Protein AF-A0A3N6P3M5-F1 (afdb_monomer)

Mean predicted aligned error: 5.54 Å

Secondary structure (DSSP, 8-state):
--HHHHHHT---SS---HHHHHHHHHHHHHTTTS---HHHHHHHHHHHHHHT--HHHHHHHHHHHHHHHHHHHHHHHHH----

Solvent-accessible surface area (backbone atoms only — not comparable to full-atom values): 5064 Å² total; per-residue (Å²): 132,60,66,70,62,58,58,70,67,65,82,72,99,62,95,68,66,57,62,60,51,52,52,40,51,49,51,48,63,56,36,69,87,74,59,81,45,74,70,50,53,52,50,50,51,53,51,28,60,76,60,70,50,57,68,72,55,50,56,51,43,52,49,52,48,51,51,51,56,49,52,51,52,50,49,44,73,75,67,63,70,88,127

Sequence (83 aa):
ANLEELLSQIKFNFPLNFRHSLLYQAIKMSRADGFYHEKEKAAVAKAAEILGVDSKVVVSLESIAEMEDTADRLRIALFETKA

Organism: NCBI:txid1458930

pLDDT: mean 88.92, std 8.54, range [55.94, 97.81]

Radius of gyration: 15.66 Å; Cα contacts (8 Å, |Δi|>4): 34; chains: 1; bounding box: 38×30×44 Å

Nearest PDB structures (foldseek):
  6o81-assembly1_B  TM=6.641E-01  e=8.210E+00  Homo sapiens
  4tth-assembly1_A  TM=6.607E-01  e=8.719E+00  Herpesvirus saimiri (strain 11)

Foldseek 3Di:
DQPVVVVVPDDDPDDDPVLLVVLLVLLLVCCVVVDNDPVSVVVSVVSCVSSVHDVVSSVVSNVVSVVVVVVVVVVCVVPPDDD

InterPro domains:
  IPR007791 Co-chaperone DjlA, N-terminal [PF05099] (3-56)
  IPR029024 TerB-like [G3DSA:1.10.3680.10] (1-79)
  IPR029024 TerB-like [SSF158682] (3-66)

Structure (mmCIF, N/CA/C/O backbone):
data_AF-A0A3N6P3M5-F1
#
_entry.id   AF-A0A3N6P3M5-F1
#
loop_
_atom_site.group_PDB
_atom_site.id
_atom_site.type_symbol
_atom_site.label_atom_id
_atom_site.label_alt_id
_atom_site.label_comp_id
_atom_site.label_asym_id
_atom_site.label_entity_id
_atom_site.label_seq_id
_atom_site.pdbx_PDB_ins_code
_atom_site.Cartn_x
_atom_site.Cartn_y
_atom_site.Cartn_z
_atom_site.occupancy
_atom_site.B_iso_or_equiv
_atom_site.auth_seq_id
_atom_site.auth_comp_id
_atom_site.auth_asym_id
_atom_site.auth_atom_id
_atom_site.pdbx_PDB_model_num
ATOM 1 N N . ALA A 1 1 ? -25.776 9.086 5.592 1.00 60.47 1 ALA A N 1
ATOM 2 C CA . ALA 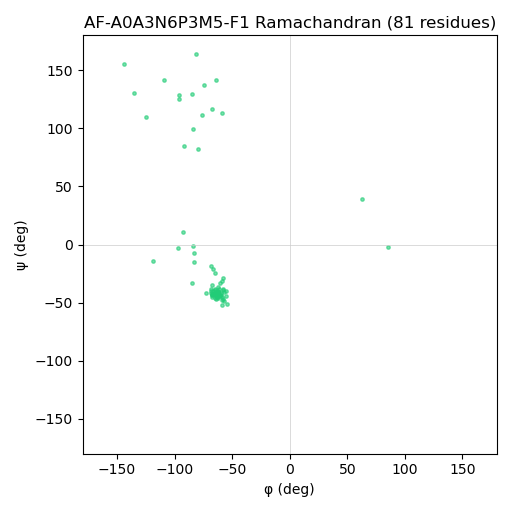A 1 1 ? -25.688 7.633 5.829 1.00 60.47 1 ALA A CA 1
ATOM 3 C C . ALA A 1 1 ? -24.472 7.373 6.704 1.00 60.47 1 ALA A C 1
ATOM 5 O O . ALA A 1 1 ? -23.454 8.023 6.481 1.00 60.47 1 ALA A O 1
ATOM 6 N N . ASN A 1 2 ? -24.598 6.524 7.724 1.00 83.25 2 ASN A N 1
ATOM 7 C CA . ASN A 1 2 ? -23.480 6.142 8.585 1.00 83.25 2 ASN A CA 1
ATOM 8 C C . ASN A 1 2 ? -22.569 5.157 7.819 1.00 83.25 2 ASN A C 1
ATOM 10 O O . ASN A 1 2 ? -23.063 4.306 7.077 1.00 83.25 2 ASN A O 1
ATOM 14 N N . LEU A 1 3 ? -21.246 5.325 7.922 1.00 76.12 3 LEU A N 1
ATOM 15 C CA . LEU A 1 3 ? -20.308 4.519 7.143 1.00 76.12 3 LEU A CA 1
ATOM 16 C C . LEU A 1 3 ? -20.348 3.058 7.589 1.00 76.12 3 LEU A C 1
ATOM 18 O O . LEU A 1 3 ? -20.432 2.182 6.738 1.00 76.12 3 LEU A O 1
ATOM 22 N N . GLU A 1 4 ? -20.352 2.785 8.892 1.00 76.94 4 GLU A N 1
ATOM 23 C CA . GLU A 1 4 ? -20.449 1.422 9.420 1.00 76.94 4 GLU A CA 1
ATOM 24 C C . GLU A 1 4 ? -21.718 0.708 8.929 1.00 76.94 4 GLU A C 1
ATOM 26 O O . GLU A 1 4 ? -21.678 -0.466 8.559 1.00 76.94 4 GLU A O 1
ATOM 31 N N . GLU A 1 5 ? -22.829 1.435 8.846 1.00 82.44 5 GLU A N 1
ATOM 32 C CA . GLU A 1 5 ? -24.102 0.942 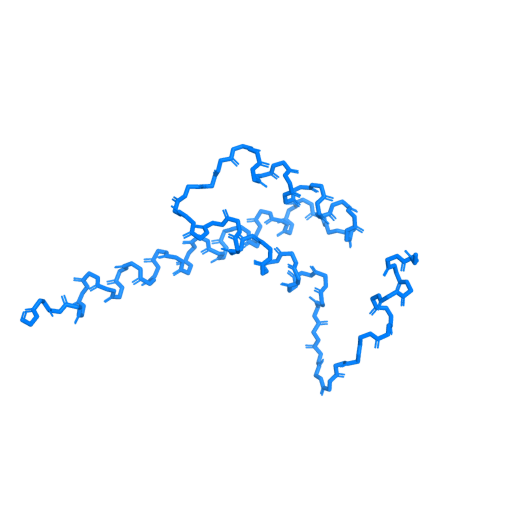8.331 1.00 82.44 5 GLU A CA 1
ATOM 33 C C . GLU A 1 5 ? -24.010 0.576 6.842 1.00 82.44 5 GLU A C 1
ATOM 35 O O . GLU A 1 5 ? -24.409 -0.523 6.457 1.00 82.44 5 GLU A O 1
ATOM 40 N N . LEU A 1 6 ? -23.402 1.429 6.011 1.00 83.00 6 LEU A N 1
ATOM 41 C CA . LEU A 1 6 ? -23.149 1.128 4.596 1.00 83.00 6 LEU A CA 1
ATOM 42 C C . LEU A 1 6 ? -22.209 -0.071 4.422 1.00 83.00 6 LEU A C 1
ATOM 44 O O . LEU A 1 6 ? -22.466 -0.948 3.599 1.00 83.00 6 LEU A O 1
ATOM 48 N N . LEU A 1 7 ? -21.142 -0.134 5.218 1.00 75.75 7 LEU A N 1
ATOM 49 C CA . LEU A 1 7 ? -20.177 -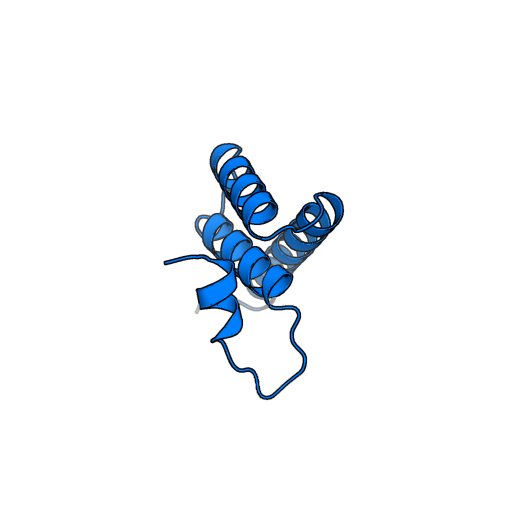1.231 5.190 1.00 75.75 7 LEU A CA 1
ATOM 50 C C . LEU A 1 7 ? -20.819 -2.571 5.568 1.00 75.75 7 LEU A C 1
ATOM 52 O O . LEU A 1 7 ? -20.494 -3.594 4.969 1.00 75.75 7 LEU A O 1
ATOM 56 N N . SER A 1 8 ? -21.764 -2.566 6.511 1.00 80.31 8 SER A N 1
ATOM 57 C CA . SER A 1 8 ? -22.482 -3.771 6.952 1.00 80.31 8 SER A CA 1
ATOM 58 C C . SER A 1 8 ? -23.392 -4.381 5.878 1.00 80.31 8 SER A C 1
ATOM 60 O O . SER A 1 8 ? -23.723 -5.566 5.939 1.00 80.31 8 SER A O 1
ATOM 62 N N . GLN A 1 9 ? -23.785 -3.588 4.878 1.00 85.00 9 GLN A N 1
ATOM 63 C CA . GLN A 1 9 ? -24.653 -4.032 3.787 1.00 85.00 9 GLN A CA 1
ATOM 64 C C . GLN A 1 9 ? -23.879 -4.741 2.671 1.00 85.00 9 GLN A C 1
ATOM 66 O O . GLN A 1 9 ? -24.486 -5.429 1.846 1.00 85.00 9 GLN A O 1
ATOM 71 N N . ILE A 1 10 ? -22.549 -4.613 2.640 1.00 81.38 10 ILE A N 1
ATOM 72 C CA . ILE A 1 10 ? -21.726 -5.249 1.616 1.00 81.38 10 ILE A CA 1
ATOM 73 C C . ILE A 1 10 ? -21.602 -6.743 1.933 1.00 81.38 10 ILE A C 1
ATOM 75 O O . ILE A 1 10 ? -20.975 -7.143 2.915 1.00 81.38 10 ILE A O 1
ATOM 79 N N . LYS A 1 11 ? -22.209 -7.589 1.093 1.00 79.56 11 LYS A N 1
ATOM 80 C CA . LYS A 1 11 ? -22.152 -9.050 1.236 1.00 79.56 11 LYS A CA 1
ATOM 81 C C . LYS A 1 11 ? -21.063 -9.649 0.354 1.00 79.56 11 LYS A C 1
ATOM 83 O O . LYS A 1 11 ? -21.084 -9.481 -0.861 1.00 79.56 11 LYS A O 1
ATOM 88 N N . PHE A 1 12 ? -20.166 -10.414 0.970 1.00 75.00 12 PHE A N 1
ATOM 89 C CA . PHE A 1 12 ? -19.145 -11.207 0.287 1.00 75.00 12 PHE A CA 1
ATOM 90 C C . PHE A 1 12 ? -19.477 -12.695 0.409 1.00 75.00 12 PHE A C 1
ATOM 92 O O . PHE A 1 12 ? -19.934 -13.151 1.455 1.00 75.00 12 PHE A O 1
ATOM 99 N N . ASN A 1 13 ? -19.230 -13.461 -0.651 1.00 85.06 13 ASN A N 1
ATOM 100 C CA . ASN A 1 13 ? -19.339 -14.924 -0.657 1.00 85.06 13 ASN A CA 1
ATOM 101 C C . ASN A 1 13 ? -17.999 -15.623 -0.335 1.00 85.06 13 ASN A C 1
ATOM 103 O O . ASN A 1 13 ? -17.894 -16.837 -0.482 1.00 85.06 13 ASN A O 1
ATOM 107 N N . PHE A 1 14 ? -16.989 -14.870 0.113 1.00 83.31 14 PHE A N 1
ATOM 108 C CA . PHE A 1 14 ? -15.674 -15.358 0.539 1.00 83.31 14 PHE A CA 1
ATOM 109 C C . PHE A 1 14 ? -15.149 -14.529 1.729 1.00 83.31 14 PHE A C 1
ATOM 111 O O . PHE A 1 14 ? -15.567 -13.380 1.901 1.00 83.31 14 PHE A O 1
ATOM 118 N N . PRO A 1 15 ? -14.247 -15.080 2.567 1.00 81.12 15 PRO A N 1
ATOM 119 C CA . PRO A 1 15 ? -13.650 -14.334 3.669 1.00 81.12 15 PRO A CA 1
ATOM 120 C C . PRO A 1 15 ? -12.735 -13.226 3.133 1.00 81.12 15 PRO A C 1
ATOM 122 O O . PRO A 1 15 ? -11.722 -13.498 2.490 1.00 81.12 15 PRO A O 1
ATOM 125 N N . LEU A 1 16 ? -13.087 -11.973 3.419 1.00 84.12 16 LEU A N 1
ATOM 126 C CA . LEU A 1 16 ? -12.329 -10.794 3.009 1.00 84.12 16 LEU A CA 1
ATOM 127 C C . LEU A 1 16 ? -12.201 -9.816 4.173 1.00 84.12 16 LEU A C 1
ATOM 129 O O . LEU A 1 16 ? -13.200 -9.425 4.779 1.00 84.12 16 LEU A O 1
ATOM 133 N N . ASN A 1 17 ? -10.982 -9.351 4.446 1.00 89.38 17 ASN A N 1
ATOM 134 C CA . ASN A 1 17 ? -10.792 -8.197 5.318 1.00 89.38 17 ASN A CA 1
ATOM 135 C C . ASN A 1 17 ? -11.058 -6.915 4.519 1.00 89.38 17 ASN A C 1
ATOM 137 O O . ASN A 1 17 ? -10.138 -6.270 4.020 1.00 89.38 17 ASN A O 1
ATOM 141 N N . PHE A 1 18 ? -12.339 -6.564 4.397 1.00 88.06 18 PHE A N 1
ATOM 142 C CA . PHE A 1 18 ? -12.788 -5.463 3.550 1.00 88.06 18 PHE A CA 1
ATOM 143 C C . PHE A 1 18 ? -12.099 -4.132 3.862 1.00 88.06 18 PHE A C 1
ATOM 145 O O . PHE A 1 18 ? -11.752 -3.401 2.943 1.00 88.06 18 PHE A O 1
ATOM 152 N N . ARG A 1 19 ? -11.873 -3.815 5.141 1.00 92.31 19 ARG A N 1
ATOM 153 C CA . ARG A 1 19 ? -11.237 -2.550 5.537 1.00 92.31 19 ARG A CA 1
ATOM 154 C C . ARG A 1 19 ? -9.820 -2.445 4.984 1.00 92.31 19 ARG A C 1
ATOM 156 O O . ARG A 1 19 ? -9.461 -1.416 4.420 1.00 92.31 19 ARG A O 1
ATOM 163 N N . HIS A 1 20 ? -9.047 -3.527 5.086 1.00 95.19 20 HIS A N 1
ATOM 164 C CA . HIS A 1 20 ? -7.697 -3.579 4.529 1.00 95.19 20 HIS A CA 1
ATOM 165 C C . HIS A 1 20 ? -7.742 -3.548 3.001 1.00 95.19 20 HIS A C 1
ATOM 167 O O . HIS A 1 20 ? -6.981 -2.811 2.387 1.00 95.19 20 HIS A O 1
ATOM 173 N N . SER A 1 21 ? -8.657 -4.304 2.387 1.00 93.62 21 SER A N 1
ATOM 174 C CA . SER A 1 21 ? -8.805 -4.344 0.931 1.00 93.62 21 SER A CA 1
ATOM 175 C C . SER A 1 21 ? -9.191 -2.989 0.348 1.00 93.62 21 SER A C 1
ATOM 177 O O . SER A 1 21 ? -8.572 -2.558 -0.616 1.00 93.62 21 SER A O 1
ATOM 179 N N . LEU A 1 22 ? -10.167 -2.297 0.936 1.00 93.06 22 LEU A N 1
ATOM 180 C CA . LEU A 1 22 ? -10.597 -0.978 0.484 1.00 93.06 22 LEU A CA 1
ATOM 181 C C . LEU A 1 22 ? -9.466 0.046 0.620 1.00 93.06 22 LEU A C 1
ATOM 183 O O . LEU A 1 22 ? -9.210 0.793 -0.321 1.00 93.06 22 LEU A O 1
ATOM 187 N N . LEU A 1 23 ? -8.765 0.048 1.758 1.00 96.12 23 LEU 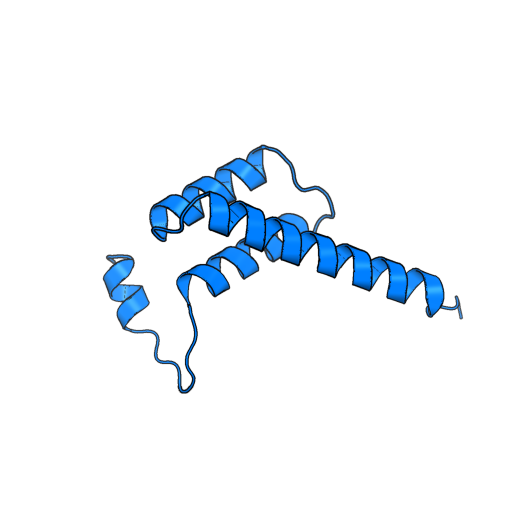A N 1
ATOM 188 C CA . LEU A 1 23 ? -7.640 0.954 1.976 1.00 96.12 23 LEU A CA 1
ATOM 189 C C . LEU A 1 23 ? -6.490 0.681 0.999 1.00 96.12 23 LEU A C 1
ATOM 191 O O . LEU A 1 23 ? -5.941 1.610 0.421 1.00 96.12 23 LEU A O 1
ATOM 195 N N . TYR A 1 24 ? -6.164 -0.587 0.764 1.00 96.81 24 TYR A N 1
ATOM 196 C CA . TYR A 1 24 ? -5.155 -0.981 -0.215 1.00 96.81 24 TYR A CA 1
ATOM 197 C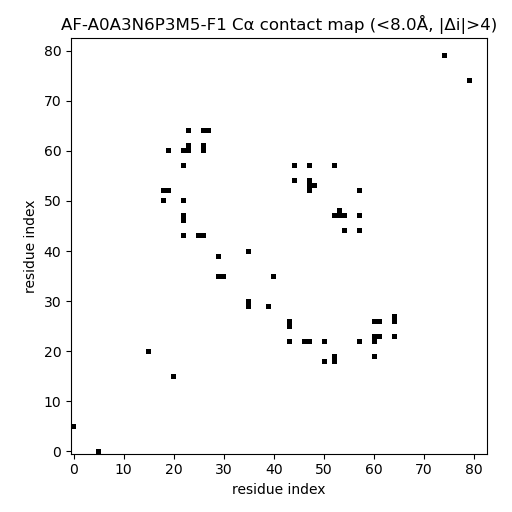 C . TYR A 1 24 ? -5.530 -0.560 -1.643 1.00 96.81 24 TYR A C 1
ATOM 199 O O . TYR A 1 24 ? -4.688 -0.027 -2.363 1.00 96.81 24 TYR A O 1
ATOM 207 N N . GLN A 1 25 ? -6.796 -0.716 -2.044 1.00 94.69 25 GLN A N 1
ATOM 208 C CA . GLN A 1 25 ? -7.256 -0.219 -3.344 1.00 94.69 25 GLN A CA 1
ATOM 209 C C . GLN A 1 25 ? -7.156 1.309 -3.433 1.00 94.69 25 GLN A C 1
ATOM 211 O O . GLN A 1 25 ? -6.706 1.825 -4.452 1.00 94.69 25 GLN A O 1
ATOM 216 N N . ALA A 1 26 ? -7.501 2.033 -2.362 1.00 93.81 26 ALA A N 1
ATOM 217 C CA . ALA A 1 26 ? -7.334 3.483 -2.309 1.00 93.81 26 ALA A CA 1
ATOM 218 C C . ALA A 1 26 ? -5.859 3.894 -2.459 1.00 93.81 26 ALA A C 1
ATOM 220 O O . ALA A 1 26 ? -5.562 4.774 -3.259 1.00 93.81 26 ALA A O 1
ATOM 221 N N . ILE A 1 27 ? -4.934 3.208 -1.775 1.00 94.56 27 ILE A N 1
ATOM 222 C CA . ILE A 1 27 ? -3.486 3.425 -1.918 1.00 94.56 27 ILE A CA 1
ATOM 223 C C . ILE A 1 27 ? -3.052 3.230 -3.374 1.00 94.56 27 ILE A C 1
ATOM 225 O O . ILE A 1 27 ? -2.375 4.092 -3.927 1.00 94.56 27 ILE A O 1
ATOM 229 N N . LYS A 1 28 ? -3.466 2.139 -4.028 1.00 93.88 28 LYS A N 1
ATOM 230 C CA . LYS A 1 28 ? -3.128 1.900 -5.440 1.00 93.88 28 LYS A CA 1
ATOM 231 C C . LYS A 1 28 ? -3.676 2.972 -6.375 1.00 93.88 28 LYS A C 1
ATOM 233 O O . LYS A 1 28 ? -2.968 3.398 -7.280 1.00 93.88 28 LYS A O 1
ATOM 238 N N . MET A 1 29 ? -4.905 3.434 -6.147 1.00 90.81 29 MET A N 1
ATOM 239 C CA . MET A 1 29 ? -5.487 4.538 -6.917 1.00 90.81 29 MET A CA 1
ATOM 240 C C . MET A 1 29 ? -4.711 5.842 -6.708 1.00 90.81 29 MET A C 1
ATOM 242 O O . MET A 1 29 ? -4.444 6.545 -7.676 1.00 90.81 29 MET A O 1
ATOM 246 N N . SER A 1 30 ? -4.303 6.137 -5.472 1.00 90.62 30 SER A N 1
ATOM 247 C CA . SER A 1 30 ? -3.489 7.312 -5.140 1.00 90.62 30 SER A CA 1
ATOM 248 C C . SER A 1 30 ? -2.062 7.254 -5.681 1.00 90.62 30 SER A C 1
ATOM 250 O O . SER A 1 30 ? -1.420 8.285 -5.754 1.00 90.62 30 SER A O 1
ATOM 252 N N . ARG A 1 31 ? -1.548 6.077 -6.046 1.00 88.88 31 ARG 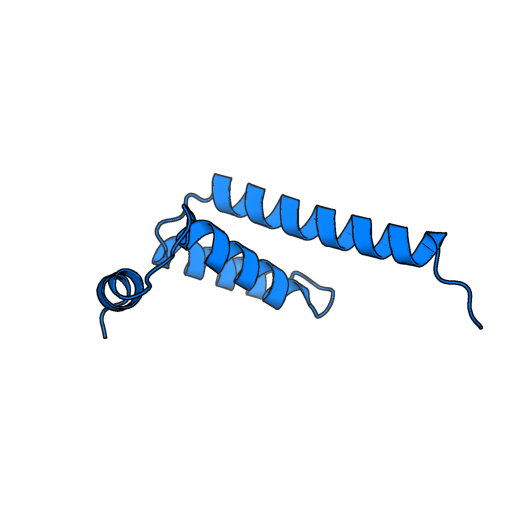A N 1
ATOM 253 C CA . ARG A 1 31 ? -0.198 5.903 -6.611 1.00 88.88 31 ARG A CA 1
ATOM 254 C C . ARG A 1 31 ? -0.182 5.834 -8.138 1.00 88.88 31 ARG A C 1
ATOM 256 O O . ARG A 1 31 ? 0.887 5.709 -8.732 1.00 88.88 31 ARG A O 1
ATOM 263 N N . ALA A 1 32 ? -1.351 5.866 -8.777 1.00 83.88 32 ALA A N 1
ATOM 264 C CA . ALA A 1 32 ? -1.502 5.573 -10.200 1.00 83.88 32 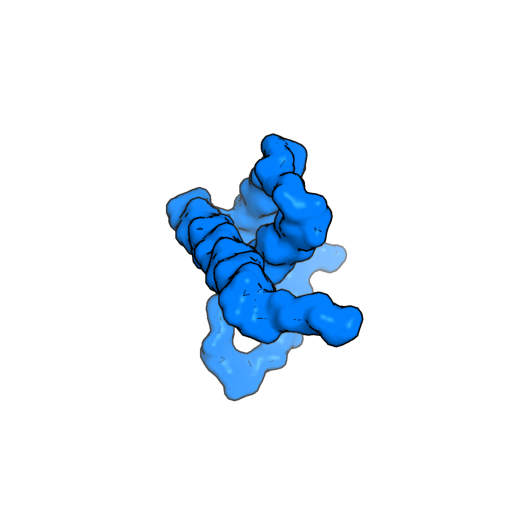ALA A CA 1
ATOM 265 C C . ALA A 1 32 ? -0.790 6.579 -11.123 1.00 83.88 32 ALA A C 1
ATOM 267 O O . ALA A 1 32 ? -0.448 6.228 -12.250 1.00 83.88 32 ALA A O 1
ATOM 268 N N . ASP A 1 33 ? -0.552 7.807 -10.661 1.00 80.25 33 ASP A N 1
ATOM 269 C CA . ASP A 1 33 ? 0.192 8.831 -11.404 1.00 80.25 33 ASP A CA 1
ATOM 270 C C . ASP A 1 33 ? 1.723 8.710 -11.254 1.00 80.25 33 ASP A C 1
ATOM 272 O O . ASP A 1 33 ? 2.476 9.461 -11.877 1.00 80.25 33 ASP A O 1
ATOM 276 N N . GLY A 1 34 ? 2.189 7.732 -10.470 1.00 71.62 34 GLY A N 1
ATOM 277 C CA . GLY A 1 34 ? 3.598 7.435 -10.247 1.00 71.62 34 GLY A CA 1
ATOM 278 C C . GLY A 1 34 ? 4.259 8.254 -9.138 1.00 71.62 34 GLY A C 1
ATOM 279 O O . GLY A 1 34 ? 5.430 7.999 -8.842 1.00 71.62 34 GLY A O 1
ATOM 280 N N . PHE A 1 35 ? 3.548 9.183 -8.489 1.00 75.94 35 PHE A N 1
ATOM 281 C CA . PHE A 1 35 ? 4.098 9.994 -7.408 1.00 75.94 35 PHE A CA 1
ATOM 282 C C . PHE A 1 35 ? 3.253 9.881 -6.146 1.00 75.94 35 PHE A C 1
ATOM 284 O O . PHE A 1 35 ? 2.175 10.433 -6.067 1.00 75.94 35 PHE A O 1
ATOM 291 N N . TYR A 1 36 ? 3.782 9.222 -5.113 1.00 80.06 36 TYR A N 1
ATOM 292 C CA . TYR A 1 36 ? 3.102 9.132 -3.821 1.00 80.06 36 TYR A CA 1
ATOM 293 C C . TYR A 1 36 ? 3.536 10.270 -2.887 1.00 80.06 36 TYR A C 1
ATOM 295 O O . TYR A 1 36 ? 4.483 10.147 -2.100 1.00 80.06 36 TYR A O 1
ATOM 303 N N . HIS A 1 37 ? 2.879 11.417 -3.026 1.00 85.44 37 HIS A N 1
ATOM 304 C CA . HIS A 1 37 ? 3.175 12.659 -2.327 1.00 85.44 37 HIS A CA 1
ATOM 305 C C . HIS A 1 37 ? 2.585 12.713 -0.908 1.00 85.44 37 HIS A C 1
ATOM 307 O O . HIS A 1 37 ? 1.652 12.003 -0.542 1.00 85.44 37 HIS A O 1
ATOM 313 N N . GLU A 1 38 ? 3.082 13.651 -0.096 1.00 88.44 38 GLU A N 1
ATOM 314 C CA . GLU A 1 38 ? 2.632 13.846 1.293 1.00 88.44 38 GLU A CA 1
ATOM 315 C C . GLU A 1 38 ? 1.124 14.123 1.421 1.00 88.44 38 GLU A C 1
ATOM 317 O O . GLU A 1 38 ? 0.504 13.747 2.414 1.00 88.44 38 GLU A O 1
ATOM 322 N N . LYS A 1 39 ? 0.498 14.733 0.404 1.00 88.56 39 LYS A N 1
ATOM 323 C CA . LYS A 1 39 ? -0.958 14.944 0.385 1.00 88.56 39 LYS A CA 1
ATOM 324 C C . LYS A 1 39 ? -1.736 13.635 0.243 1.00 88.56 39 LYS A C 1
ATOM 326 O O . LYS A 1 39 ? -2.776 13.490 0.881 1.00 88.56 39 LYS A O 1
ATOM 331 N N . GLU A 1 40 ? -1.245 12.694 -0.557 1.00 88.69 40 GLU A N 1
ATOM 332 C CA . GLU A 1 40 ? -1.873 11.379 -0.713 1.00 88.69 40 GLU A CA 1
ATOM 333 C C . GLU A 1 40 ? -1.657 10.527 0.524 1.00 88.69 40 GLU A C 1
ATOM 335 O O . GLU A 1 40 ? -2.619 9.952 1.023 1.00 88.69 40 GLU A O 1
ATOM 340 N N . LYS A 1 41 ? -0.450 10.549 1.102 1.00 90.31 41 LYS A N 1
ATOM 341 C CA . LYS A 1 41 ? -0.185 9.917 2.402 1.00 90.31 41 LYS A CA 1
ATOM 342 C C . LYS A 1 41 ? -1.130 10.431 3.484 1.00 90.31 41 LYS A C 1
ATOM 344 O O . LYS A 1 41 ? -1.705 9.642 4.228 1.00 90.31 41 LYS A O 1
ATOM 349 N N . ALA A 1 42 ? -1.353 11.745 3.547 1.00 92.50 42 ALA A N 1
ATOM 350 C CA . ALA A 1 42 ? -2.298 12.335 4.492 1.00 92.50 42 ALA A CA 1
ATOM 351 C C . ALA A 1 42 ? -3.752 11.898 4.221 1.00 92.50 42 ALA A C 1
ATOM 353 O O . ALA A 1 42 ? -4.507 11.640 5.159 1.00 92.50 42 ALA A O 1
ATOM 354 N N . ALA A 1 43 ? -4.152 11.782 2.951 1.00 92.62 43 ALA A N 1
ATOM 355 C CA . ALA A 1 43 ? -5.477 11.294 2.574 1.00 92.62 43 ALA A CA 1
ATOM 356 C C . ALA A 1 43 ? -5.673 9.810 2.933 1.00 92.62 43 ALA A C 1
ATOM 358 O O . ALA A 1 43 ? -6.714 9.447 3.481 1.00 92.62 43 ALA A O 1
ATOM 359 N N . VAL A 1 44 ? -4.662 8.973 2.690 1.00 93.06 44 VAL A N 1
ATOM 360 C CA . VAL A 1 44 ? -4.637 7.553 3.066 1.00 93.06 44 VAL A CA 1
ATOM 361 C C . VAL A 1 44 ? -4.667 7.392 4.583 1.00 93.06 44 VAL A C 1
ATOM 363 O O . VAL A 1 44 ? -5.461 6.600 5.085 1.00 93.06 44 VAL A O 1
ATOM 366 N N . ALA A 1 45 ? -3.888 8.180 5.329 1.00 93.69 45 ALA A N 1
ATOM 367 C CA . ALA A 1 45 ? -3.910 8.173 6.791 1.00 93.69 45 ALA A CA 1
ATOM 368 C C . ALA A 1 45 ? -5.306 8.519 7.332 1.00 93.69 45 ALA A C 1
ATOM 370 O O . ALA A 1 45 ? -5.844 7.803 8.174 1.00 93.69 45 ALA A O 1
ATOM 371 N N . LYS A 1 46 ? -5.951 9.549 6.772 1.00 94.50 46 LYS A N 1
ATOM 372 C CA . LYS A 1 46 ? -7.328 9.910 7.129 1.00 94.50 46 LYS A CA 1
ATOM 373 C C . LYS A 1 46 ? -8.327 8.797 6.792 1.00 94.50 46 LYS A C 1
ATOM 375 O O . LYS A 1 46 ? -9.240 8.529 7.569 1.00 94.50 46 LYS A O 1
ATOM 380 N N . ALA A 1 47 ? -8.173 8.138 5.645 1.00 93.38 47 ALA A N 1
ATOM 381 C CA . ALA A 1 47 ? -9.010 6.998 5.278 1.00 93.38 47 ALA A CA 1
ATOM 382 C C . ALA A 1 47 ? -8.805 5.812 6.236 1.00 93.38 47 ALA A C 1
ATOM 384 O O . ALA A 1 47 ? -9.775 5.158 6.618 1.00 93.38 47 ALA A O 1
ATOM 385 N N . ALA A 1 48 ? -7.569 5.562 6.670 1.00 95.31 48 ALA A N 1
ATOM 386 C CA . ALA A 1 48 ? -7.247 4.528 7.645 1.00 95.31 48 ALA A CA 1
ATOM 387 C C . ALA A 1 48 ? -7.880 4.803 9.015 1.00 95.31 48 ALA A C 1
ATOM 389 O O . ALA A 1 48 ? -8.457 3.887 9.598 1.00 95.31 48 ALA A O 1
ATOM 390 N N . GLU A 1 49 ? -7.852 6.054 9.488 1.00 95.12 49 GLU A N 1
ATOM 391 C CA . GLU A 1 49 ? -8.540 6.471 10.718 1.00 95.12 49 GLU A CA 1
ATOM 392 C C . GLU A 1 49 ? -10.046 6.203 10.637 1.00 95.12 49 GLU A C 1
ATOM 394 O O . GLU A 1 49 ? -10.614 5.583 11.534 1.00 95.12 49 GLU A O 1
ATOM 399 N N . ILE A 1 50 ? -10.682 6.596 9.528 1.00 92.38 50 ILE A N 1
ATOM 400 C CA . ILE A 1 50 ? -12.115 6.372 9.284 1.00 92.38 50 ILE A CA 1
ATOM 401 C C . ILE A 1 50 ? -12.454 4.873 9.260 1.00 92.38 50 ILE A C 1
ATOM 403 O O . ILE A 1 50 ? -13.500 4.460 9.754 1.00 92.38 50 ILE A O 1
ATOM 407 N N . LEU A 1 51 ? -11.577 4.043 8.691 1.00 91.25 51 LEU A N 1
ATOM 408 C CA . LEU A 1 51 ? -11.766 2.593 8.615 1.00 91.25 51 LEU A CA 1
ATOM 409 C C . LEU A 1 51 ? -11.337 1.861 9.901 1.00 91.25 51 LEU A C 1
ATOM 411 O O . LEU A 1 51 ? -11.572 0.655 10.025 1.00 91.25 51 LEU A O 1
ATOM 415 N N . GLY A 1 52 ? -10.716 2.553 10.859 1.00 94.62 52 GLY A N 1
ATOM 416 C CA . GLY A 1 52 ? -10.162 1.952 12.072 1.00 94.62 52 GLY A CA 1
ATOM 417 C C . GLY A 1 52 ? -9.035 0.956 11.782 1.00 94.62 52 GLY A C 1
ATOM 418 O O . GLY A 1 52 ? -8.990 -0.114 12.391 1.00 94.62 52 GLY A O 1
ATOM 419 N N . VAL A 1 53 ? -8.173 1.264 10.810 1.00 96.00 53 VAL A N 1
ATOM 420 C CA . VAL A 1 53 ? -7.000 0.455 10.447 1.00 96.00 53 VAL A CA 1
ATOM 421 C C . VAL A 1 53 ? -5.761 1.016 11.146 1.00 96.00 53 VAL A C 1
ATOM 423 O O . VAL A 1 53 ? -5.478 2.207 11.057 1.00 96.00 53 VAL A O 1
ATOM 426 N N . ASP A 1 54 ? -5.014 0.152 11.837 1.00 96.56 54 ASP A N 1
ATOM 427 C CA . ASP A 1 54 ? -3.793 0.531 12.558 1.00 96.56 54 ASP A CA 1
ATOM 428 C C . ASP A 1 54 ? -2.696 1.034 11.606 1.00 96.56 54 ASP A C 1
ATOM 430 O O . ASP A 1 54 ? -2.490 0.474 10.527 1.00 96.56 54 ASP A O 1
ATOM 434 N N . SER A 1 55 ? -1.943 2.052 12.023 1.00 93.31 55 SER A N 1
ATOM 435 C CA . SER A 1 55 ? -0.904 2.680 11.198 1.00 93.31 55 SER A CA 1
ATOM 436 C C . SER A 1 55 ? 0.184 1.705 10.735 1.00 93.31 55 SER A C 1
ATOM 438 O O . SER A 1 55 ? 0.681 1.837 9.618 1.00 93.31 55 SER A O 1
ATOM 440 N N . LYS A 1 56 ? 0.521 0.670 11.516 1.00 96.44 56 LYS A N 1
ATOM 441 C CA . LYS A 1 56 ? 1.479 -0.368 11.092 1.00 96.44 56 LYS A CA 1
ATOM 442 C C . LYS A 1 56 ? 0.926 -1.210 9.946 1.00 96.44 56 LYS A C 1
ATOM 444 O O . LYS A 1 56 ? 1.677 -1.633 9.064 1.00 96.44 56 LYS A O 1
ATOM 449 N N . VAL A 1 57 ? -0.385 -1.452 9.949 1.00 97.19 57 VAL A N 1
ATOM 450 C CA . VAL A 1 57 ? -1.068 -2.116 8.836 1.00 97.19 57 VAL A CA 1
ATOM 451 C C . VAL A 1 57 ? -1.049 -1.210 7.613 1.00 97.19 57 VAL A C 1
ATOM 453 O O . VAL A 1 57 ? -0.726 -1.701 6.539 1.00 97.19 57 VAL A O 1
ATOM 456 N N . VAL A 1 58 ? -1.301 0.096 7.763 1.00 96.44 58 VAL A N 1
ATOM 457 C CA . VAL A 1 58 ? -1.209 1.059 6.648 1.00 96.44 58 VAL A CA 1
ATOM 458 C C . VAL A 1 58 ? 0.159 0.981 5.972 1.00 96.44 58 VAL A C 1
ATOM 460 O O . VAL A 1 58 ? 0.218 0.729 4.774 1.00 96.44 58 VAL A O 1
ATOM 463 N N . VAL A 1 59 ? 1.246 1.062 6.747 1.00 96.06 59 VAL A N 1
ATOM 464 C CA . VAL A 1 59 ? 2.624 0.953 6.230 1.00 96.06 59 VAL A CA 1
ATOM 465 C C . VAL A 1 59 ? 2.850 -0.372 5.493 1.00 96.06 59 VAL A C 1
ATOM 467 O O . VAL A 1 59 ? 3.504 -0.415 4.450 1.00 96.06 59 VAL A O 1
ATOM 470 N N . SER A 1 60 ? 2.286 -1.468 6.004 1.00 97.81 60 SER A N 1
ATOM 471 C CA . SER A 1 60 ? 2.384 -2.780 5.355 1.00 97.81 60 SER A CA 1
ATOM 472 C C . SER A 1 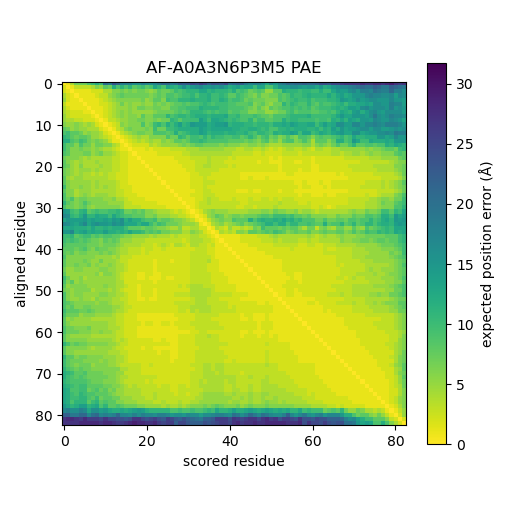60 ? 1.626 -2.817 4.020 1.00 97.81 60 SER A C 1
ATOM 474 O O . SER A 1 60 ? 2.127 -3.376 3.048 1.00 97.81 60 SER A O 1
ATOM 476 N N . LEU A 1 61 ? 0.441 -2.199 3.946 1.00 97.06 61 LEU A N 1
ATOM 477 C CA . LEU A 1 61 ? -0.348 -2.106 2.713 1.00 97.06 61 LEU A CA 1
ATOM 478 C C . LEU A 1 61 ? 0.327 -1.206 1.670 1.00 97.06 61 LEU A C 1
ATOM 480 O O . LEU A 1 61 ? 0.344 -1.557 0.492 1.00 97.06 61 LEU A O 1
ATOM 484 N N . GLU A 1 62 ? 0.918 -0.090 2.098 1.00 95.44 62 GLU A N 1
ATOM 485 C CA . GLU A 1 62 ? 1.723 0.785 1.237 1.00 95.44 62 GLU A CA 1
ATOM 486 C C . GLU A 1 62 ? 2.933 0.042 0.666 1.00 95.44 62 GLU A C 1
ATOM 488 O O . GLU A 1 62 ? 3.191 0.119 -0.534 1.00 95.44 62 GLU A O 1
ATOM 493 N N . SER A 1 63 ? 3.619 -0.737 1.507 1.00 95.56 63 SER A N 1
ATOM 494 C CA . SER A 1 63 ? 4.782 -1.531 1.098 1.00 95.56 63 SER A CA 1
ATOM 495 C C . SER A 1 63 ? 4.411 -2.577 0.044 1.00 95.56 63 SER A C 1
ATOM 497 O O . SER A 1 63 ? 5.113 -2.722 -0.953 1.00 95.56 63 SER A O 1
ATOM 499 N N . ILE A 1 64 ? 3.288 -3.286 0.220 1.00 96.94 64 ILE A N 1
ATOM 500 C CA . ILE A 1 64 ? 2.814 -4.265 -0.773 1.00 96.94 64 ILE A CA 1
ATOM 501 C C . ILE A 1 64 ? 2.478 -3.572 -2.098 1.00 96.94 64 ILE A C 1
ATOM 503 O O . ILE A 1 64 ? 2.904 -4.049 -3.148 1.00 96.94 64 ILE A O 1
ATOM 507 N N . ALA A 1 65 ? 1.770 -2.439 -2.065 1.00 94.81 65 ALA A N 1
ATOM 508 C CA . ALA A 1 65 ? 1.447 -1.687 -3.278 1.00 94.81 65 ALA A CA 1
ATOM 509 C C . ALA A 1 65 ? 2.716 -1.236 -4.025 1.00 94.81 65 ALA A C 1
ATOM 511 O O . ALA A 1 65 ? 2.821 -1.406 -5.237 1.00 94.81 65 ALA A O 1
ATOM 512 N N . GLU A 1 66 ? 3.721 -0.733 -3.305 1.00 93.31 66 GLU A N 1
ATOM 513 C CA . GLU A 1 66 ? 5.001 -0.339 -3.897 1.00 93.31 66 GLU A CA 1
ATOM 514 C C . GLU A 1 66 ? 5.782 -1.518 -4.493 1.00 93.31 66 GLU A C 1
ATOM 516 O O . GLU A 1 66 ? 6.374 -1.401 -5.574 1.00 93.31 66 GLU A O 1
ATOM 521 N N . MET A 1 67 ? 5.789 -2.661 -3.805 1.00 95.75 67 MET A N 1
ATOM 522 C CA . MET A 1 67 ? 6.435 -3.876 -4.296 1.00 95.75 67 MET A CA 1
ATOM 523 C C . MET A 1 67 ? 5.787 -4.373 -5.591 1.00 95.75 67 MET A C 1
ATOM 525 O O . MET A 1 67 ? 6.503 -4.755 -6.516 1.00 95.75 67 MET A O 1
ATOM 529 N N . GLU A 1 68 ? 4.458 -4.337 -5.686 1.00 95.31 68 GLU A N 1
ATOM 530 C CA . GLU A 1 68 ? 3.731 -4.694 -6.907 1.00 95.31 68 GLU A CA 1
ATOM 531 C C . GLU A 1 68 ? 4.041 -3.748 -8.066 1.00 95.31 68 GLU A C 1
ATOM 533 O O . GLU A 1 68 ? 4.355 -4.223 -9.157 1.00 95.31 68 GLU A O 1
ATOM 538 N N . ASP A 1 69 ? 4.022 -2.431 -7.829 1.00 91.62 69 ASP A N 1
ATOM 539 C CA . ASP A 1 69 ? 4.392 -1.439 -8.846 1.00 91.62 69 ASP A CA 1
ATOM 540 C C . ASP A 1 69 ? 5.813 -1.710 -9.365 1.00 91.62 69 ASP A C 1
ATOM 542 O O . ASP A 1 69 ? 6.103 -1.622 -10.558 1.00 91.62 69 ASP A O 1
ATOM 546 N N . THR A 1 70 ? 6.726 -2.063 -8.457 1.00 92.75 70 THR A N 1
ATOM 547 C CA . THR A 1 70 ? 8.117 -2.382 -8.794 1.00 92.75 70 THR A CA 1
ATOM 548 C C . THR A 1 70 ? 8.227 -3.669 -9.602 1.00 92.75 70 THR A C 1
ATOM 550 O O . THR A 1 70 ? 8.964 -3.708 -10.590 1.00 92.75 70 THR A O 1
ATOM 553 N N . ALA A 1 71 ? 7.488 -4.709 -9.216 1.00 95.50 71 ALA A N 1
ATOM 554 C CA . ALA A 1 71 ? 7.444 -5.968 -9.945 1.00 95.50 71 ALA A CA 1
ATOM 555 C C . ALA A 1 71 ? 6.883 -5.777 -11.362 1.00 95.50 71 ALA A C 1
ATOM 557 O O . ALA A 1 71 ? 7.427 -6.346 -12.310 1.00 95.50 71 ALA A O 1
ATOM 558 N N . ASP A 1 72 ? 5.856 -4.941 -11.532 1.00 92.81 72 ASP A N 1
ATOM 559 C CA . ASP A 1 72 ? 5.283 -4.661 -12.848 1.00 92.81 72 ASP A CA 1
ATOM 560 C C . ASP A 1 72 ? 6.247 -3.869 -13.742 1.00 92.81 72 ASP A C 1
ATOM 562 O O . ASP A 1 72 ? 6.463 -4.239 -14.897 1.00 92.81 72 ASP A O 1
ATOM 566 N N . ARG A 1 73 ? 6.939 -2.860 -13.192 1.00 91.31 73 ARG A N 1
ATOM 567 C CA . ARG A 1 73 ? 8.010 -2.152 -13.918 1.00 91.31 73 ARG A CA 1
ATOM 568 C C . ARG A 1 73 ? 9.138 -3.088 -14.348 1.00 91.31 73 ARG A C 1
ATOM 570 O O . ARG A 1 73 ? 9.628 -2.973 -15.468 1.00 91.31 73 ARG A O 1
ATOM 577 N N . LEU A 1 74 ? 9.549 -4.018 -13.483 1.00 94.81 74 LEU A N 1
ATOM 578 C CA . LEU A 1 74 ? 10.574 -5.009 -13.818 1.00 94.81 74 LEU A CA 1
ATOM 579 C C . LEU A 1 74 ? 10.093 -5.955 -14.925 1.00 94.81 74 LEU A C 1
ATOM 581 O O . LEU A 1 74 ? 10.841 -6.238 -15.858 1.00 94.81 74 LEU A O 1
ATOM 585 N N . ARG A 1 75 ? 8.839 -6.415 -14.844 1.00 95.50 75 ARG A N 1
ATOM 586 C CA . ARG A 1 75 ? 8.209 -7.246 -15.877 1.00 95.50 75 ARG A CA 1
ATOM 587 C C . ARG A 1 75 ? 8.215 -6.530 -17.228 1.00 95.50 75 ARG A C 1
ATOM 589 O O . ARG A 1 75 ? 8.610 -7.130 -18.221 1.00 95.50 75 ARG A O 1
ATOM 596 N N . ILE A 1 76 ? 7.824 -5.258 -17.257 1.00 93.56 76 ILE A N 1
ATOM 597 C CA . ILE A 1 76 ? 7.875 -4.421 -18.460 1.00 93.56 76 ILE A CA 1
ATOM 598 C C . ILE A 1 76 ? 9.312 -4.327 -18.989 1.00 93.56 76 ILE A C 1
ATOM 600 O O . ILE A 1 76 ? 9.564 -4.670 -20.139 1.00 93.56 76 ILE A O 1
ATOM 604 N N . ALA A 1 77 ? 10.276 -3.963 -18.142 1.00 93.62 77 ALA A N 1
ATOM 605 C CA . ALA A 1 77 ? 11.667 -3.785 -18.557 1.00 93.62 77 ALA A CA 1
ATOM 606 C C . ALA A 1 77 ? 12.317 -5.059 -19.131 1.00 93.62 77 ALA A C 1
ATOM 608 O O . ALA A 1 77 ? 13.177 -4.962 -20.004 1.00 93.62 77 ALA A O 1
ATOM 609 N N . LEU A 1 78 ? 11.936 -6.242 -18.636 1.00 94.81 78 LEU A N 1
ATOM 610 C CA . LEU A 1 78 ? 12.502 -7.520 -19.080 1.00 94.81 78 LEU A CA 1
ATOM 611 C C . LEU A 1 78 ? 11.828 -8.095 -20.328 1.00 94.81 78 LEU A C 1
ATOM 613 O O . LEU A 1 78 ? 12.492 -8.778 -21.106 1.00 94.81 78 LEU A O 1
ATOM 617 N N . PHE A 1 79 ? 10.523 -7.877 -20.496 1.00 94.38 79 PHE A N 1
ATOM 618 C CA . PHE A 1 79 ? 9.727 -8.599 -21.494 1.00 94.38 79 PHE A CA 1
ATOM 619 C C . PHE A 1 79 ? 9.094 -7.706 -22.564 1.00 94.38 79 PHE A C 1
ATOM 621 O O . PHE A 1 79 ? 8.640 -8.228 -23.581 1.00 94.38 79 PHE A O 1
ATOM 628 N N . GLU A 1 80 ? 9.049 -6.385 -22.378 1.00 90.38 80 GLU A N 1
ATOM 629 C CA . GLU A 1 80 ? 8.493 -5.472 -23.375 1.00 90.38 80 GLU A CA 1
ATOM 630 C C . GLU A 1 80 ? 9.555 -5.126 -24.429 1.00 90.38 80 GLU A C 1
ATOM 632 O O . GLU A 1 80 ? 10.436 -4.289 -24.237 1.00 90.38 80 GLU A O 1
ATOM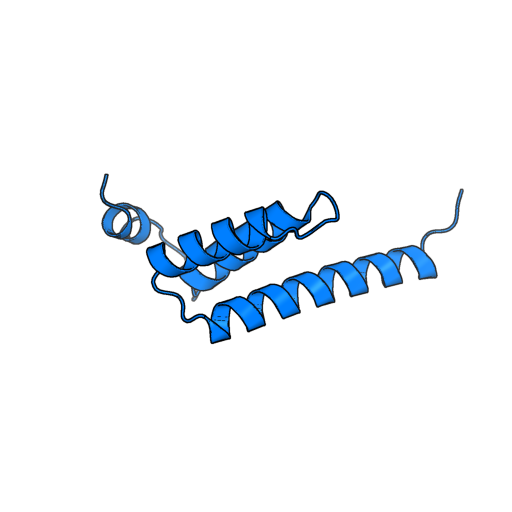 637 N N . THR A 1 81 ? 9.489 -5.797 -25.576 1.00 78.88 81 THR A N 1
ATOM 638 C CA . THR A 1 81 ? 10.256 -5.412 -26.764 1.00 78.88 81 THR A CA 1
ATOM 639 C C . THR A 1 81 ? 9.483 -4.351 -27.538 1.00 78.88 81 THR A C 1
ATOM 641 O O . THR A 1 81 ? 8.311 -4.566 -27.852 1.00 78.88 81 THR A O 1
ATOM 644 N N . LYS A 1 82 ? 10.130 -3.231 -27.896 1.00 64.50 82 LYS A N 1
ATOM 645 C CA . LYS A 1 82 ? 9.573 -2.305 -28.894 1.00 64.50 82 LYS A CA 1
ATOM 646 C C . LYS A 1 82 ? 9.369 -3.085 -30.196 1.00 64.50 82 LYS A C 1
ATOM 648 O O . LYS A 1 82 ? 10.354 -3.555 -30.764 1.00 64.50 82 LYS A O 1
ATOM 653 N N . ALA A 1 83 ? 8.113 -3.266 -30.597 1.00 55.94 83 ALA A N 1
ATOM 654 C CA . ALA A 1 83 ? 7.766 -3.735 -31.934 1.00 55.94 83 ALA A CA 1
ATOM 655 C C . ALA A 1 83 ? 8.123 -2.668 -32.977 1.00 55.94 83 ALA A C 1
ATOM 657 O O . ALA A 1 83 ? 8.001 -1.463 -32.645 1.00 55.94 83 ALA A O 1
#